Protein AF-A0A380FLK1-F1 (afdb_monomer_lite)

Sequence (172 aa):
MFIDIGVKSKKEAEQYGIDLGNMITPYSEFETLANNKYLTAKAFDNRYGCALAVDVLNNLKEDDININLVAGANVQEEVGLRGAKVAANKIKPDLAIAVDVAVAYDTPGMSGQVSDTAIGNGPVVIIMDATNIGHVGFTKHIKEVAKKHNISIQLDTTAGGGTDAGSIHVAK

Structure (mmCIF, N/CA/C/O backbone):
data_AF-A0A380FLK1-F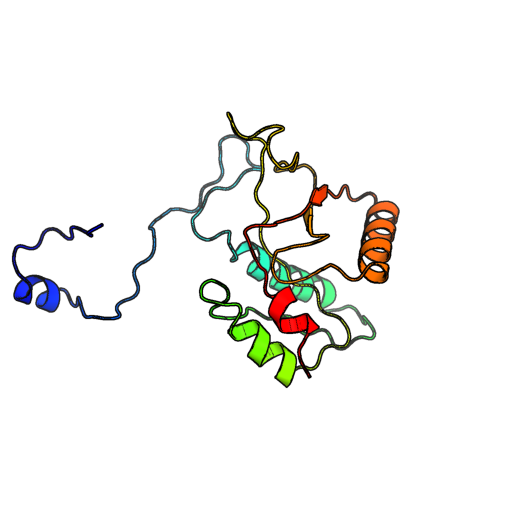1
#
_entry.id   AF-A0A380FLK1-F1
#
loop_
_atom_site.group_PDB
_atom_site.id
_atom_site.type_symbol
_atom_site.label_atom_id
_atom_site.label_alt_id
_atom_site.label_comp_id
_atom_site.label_asym_id
_atom_site.label_entity_id
_atom_site.label_seq_id
_atom_site.pdbx_PDB_ins_code
_atom_site.Cartn_x
_atom_site.Cartn_y
_atom_site.Cartn_z
_atom_site.occupancy
_atom_site.B_iso_or_equiv
_atom_site.auth_seq_id
_atom_site.auth_comp_id
_atom_site.auth_asym_id
_atom_site.auth_atom_id
_atom_site.pdbx_PDB_model_num
ATOM 1 N N . MET A 1 1 ? -9.271 9.450 23.185 1.00 91.00 1 MET A N 1
ATOM 2 C CA . MET A 1 1 ? -10.279 9.506 22.104 1.00 91.00 1 MET A CA 1
ATOM 3 C C . MET A 1 1 ? -11.467 8.649 22.516 1.00 91.00 1 MET A C 1
ATOM 5 O O . MET A 1 1 ? -11.252 7.672 23.222 1.00 91.00 1 MET A O 1
ATOM 9 N N . PHE A 1 2 ? -12.682 9.025 22.129 1.00 94.44 2 PHE A N 1
ATOM 10 C CA . PHE A 1 2 ? -13.902 8.230 22.300 1.00 94.44 2 PHE A CA 1
ATOM 11 C C . PHE A 1 2 ? -14.747 8.350 21.023 1.00 94.44 2 PHE A C 1
ATOM 13 O O . PHE A 1 2 ? -14.541 9.289 20.254 1.00 94.44 2 PHE A O 1
ATOM 20 N N . ILE A 1 3 ? -15.661 7.405 20.796 1.00 96.62 3 ILE A N 1
ATOM 21 C CA . ILE A 1 3 ? -16.655 7.456 19.715 1.00 96.62 3 ILE A CA 1
ATOM 22 C C . ILE A 1 3 ? -18.020 7.566 20.377 1.00 96.62 3 ILE A C 1
ATOM 24 O O . ILE A 1 3 ? -18.374 6.729 21.206 1.00 96.62 3 ILE A O 1
ATOM 28 N N . ASP A 1 4 ? -18.751 8.617 20.030 1.00 96.75 4 ASP A N 1
ATOM 29 C CA . ASP A 1 4 ? -20.118 8.815 20.488 1.00 96.75 4 ASP A CA 1
ATOM 30 C C . ASP A 1 4 ? -21.082 8.203 19.468 1.00 96.75 4 ASP A C 1
ATOM 32 O O . ASP A 1 4 ? -21.060 8.553 18.289 1.00 96.75 4 ASP A O 1
ATOM 36 N N . ILE A 1 5 ? -21.903 7.267 19.933 1.00 96.56 5 ILE A N 1
ATOM 37 C CA . ILE A 1 5 ? -22.958 6.616 19.146 1.00 96.56 5 ILE A CA 1
ATOM 38 C C . ILE A 1 5 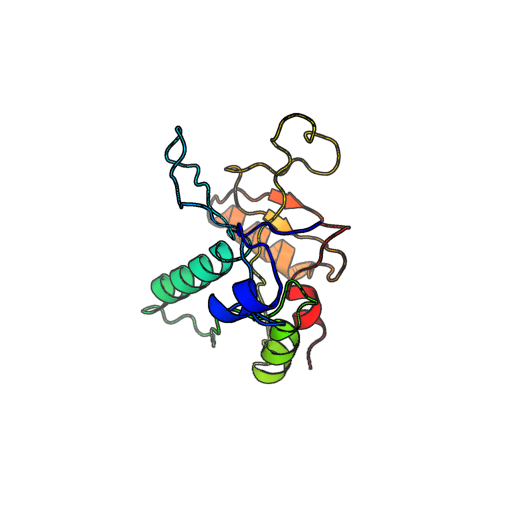? -24.361 7.019 19.628 1.00 96.56 5 ILE A C 1
ATOM 40 O O . ILE A 1 5 ? -25.347 6.397 19.246 1.00 96.56 5 ILE A O 1
ATOM 44 N N . GLY A 1 6 ? -24.463 8.037 20.491 1.00 97.75 6 GLY A N 1
ATOM 45 C CA . GLY A 1 6 ? -25.730 8.591 20.966 1.00 97.75 6 GLY A CA 1
ATOM 46 C C . GLY A 1 6 ? -26.441 7.771 22.047 1.00 97.75 6 GLY A C 1
ATOM 47 O O . GLY A 1 6 ? -27.650 7.915 22.206 1.00 97.75 6 GLY A O 1
ATOM 48 N N . VAL A 1 7 ? -25.724 6.926 22.797 1.00 97.75 7 VAL A N 1
ATOM 49 C CA . VAL A 1 7 ? -26.294 6.055 23.847 1.00 97.75 7 VAL A CA 1
ATOM 50 C C . VAL A 1 7 ? -25.862 6.483 25.249 1.00 97.75 7 VAL A C 1
ATOM 52 O O . VAL A 1 7 ? -24.781 7.035 25.447 1.00 97.75 7 VAL A O 1
ATOM 55 N N . LYS A 1 8 ? -26.696 6.208 26.256 1.00 96.94 8 LYS A N 1
ATOM 56 C CA . LYS A 1 8 ? -26.490 6.657 27.647 1.00 96.94 8 LYS A CA 1
ATOM 57 C C . LYS A 1 8 ? -25.946 5.579 28.578 1.00 96.94 8 LYS A C 1
ATOM 59 O O . LYS A 1 8 ? -25.652 5.867 29.738 1.00 96.94 8 LYS A O 1
ATOM 64 N N . SER A 1 9 ? -25.844 4.331 28.121 1.00 97.88 9 SER A N 1
ATOM 65 C CA . SER A 1 9 ? -25.346 3.233 28.951 1.00 97.88 9 SER A CA 1
ATOM 66 C C . SER A 1 9 ? -24.689 2.120 28.143 1.00 97.88 9 SER A C 1
ATOM 68 O O . SER A 1 9 ? -25.007 1.905 26.976 1.00 97.88 9 SER A O 1
ATOM 70 N N . LYS A 1 10 ? -23.825 1.349 28.813 1.00 97.12 10 LYS A N 1
ATOM 71 C CA . LYS A 1 10 ? -23.235 0.120 28.266 1.00 97.12 10 LYS A CA 1
ATOM 72 C C . LYS A 1 10 ? -24.306 -0.852 27.753 1.00 97.12 10 LYS A C 1
ATOM 74 O O . LYS A 1 10 ? -24.185 -1.349 26.644 1.00 97.12 10 LYS A O 1
ATOM 79 N N . LYS A 1 11 ? -25.375 -1.064 28.531 1.00 98.06 11 LYS A N 1
ATOM 80 C CA . LYS A 1 11 ? -26.469 -1.978 28.169 1.00 98.06 11 LYS A CA 1
ATOM 81 C C . LYS A 1 11 ? -27.177 -1.550 26.882 1.00 98.06 11 LYS A C 1
ATOM 83 O O . LYS A 1 11 ? -27.555 -2.398 26.088 1.00 98.06 11 LYS A O 1
ATOM 88 N N . GLU A 1 12 ? -27.361 -0.247 26.683 1.00 98.00 12 GLU A N 1
ATOM 89 C CA . GLU A 1 12 ? -27.955 0.291 25.456 1.00 98.00 12 GLU A CA 1
ATOM 90 C C . GLU A 1 12 ? -27.020 0.091 24.254 1.00 98.00 12 GLU A C 1
ATOM 92 O O . GLU A 1 12 ? -27.469 -0.374 23.214 1.00 98.00 12 GLU A O 1
ATOM 97 N N . ALA A 1 13 ? -25.712 0.333 24.408 1.00 97.62 13 ALA A N 1
ATOM 98 C CA . ALA A 1 13 ? -24.731 0.035 23.360 1.00 97.62 13 ALA A CA 1
ATOM 99 C C . ALA A 1 13 ? -24.758 -1.452 22.950 1.00 97.62 13 ALA A C 1
ATOM 101 O O . ALA A 1 13 ? -24.829 -1.769 21.763 1.00 97.62 13 ALA A O 1
ATOM 102 N N . GLU A 1 14 ? -24.774 -2.360 23.931 1.00 97.88 14 GLU A N 1
ATOM 103 C CA . GLU A 1 14 ? -24.866 -3.811 23.707 1.00 97.88 14 GLU A CA 1
ATOM 104 C C . GLU A 1 14 ? -26.174 -4.201 22.991 1.00 97.88 14 GLU A C 1
ATOM 106 O O . GLU A 1 14 ? -26.171 -5.087 22.139 1.00 97.88 14 GLU A O 1
ATOM 111 N N . GLN A 1 15 ? -27.291 -3.512 23.269 1.00 97.88 15 GLN A N 1
ATOM 112 C CA . GLN A 1 15 ? -28.564 -3.714 22.559 1.00 97.88 15 GLN A CA 1
ATOM 113 C C . GLN A 1 15 ? -28.501 -3.316 21.077 1.00 97.88 15 GLN A C 1
ATOM 115 O O . GLN A 1 15 ? -29.198 -3.922 20.266 1.00 97.88 15 GLN A O 1
ATOM 120 N N . TYR A 1 16 ? -27.655 -2.346 20.716 1.00 97.06 16 TYR A N 1
ATOM 121 C CA . TYR A 1 16 ? -27.365 -1.986 19.322 1.00 97.06 16 TYR A CA 1
ATOM 122 C C . TYR A 1 16 ? -26.295 -2.882 18.672 1.00 97.06 16 TYR A C 1
ATOM 124 O O . TYR A 1 16 ? -25.861 -2.610 17.554 1.00 97.06 16 TYR A O 1
ATOM 132 N N . GLY A 1 17 ? -25.887 -3.965 19.341 1.00 96.94 17 GLY A N 1
ATOM 133 C CA . GLY A 1 17 ? -24.938 -4.943 18.812 1.00 96.94 17 GLY A CA 1
ATOM 134 C C . GLY A 1 17 ? -23.471 -4.550 18.969 1.00 96.94 17 GLY A C 1
ATOM 135 O O . GLY A 1 17 ? -22.620 -5.179 18.347 1.00 96.94 17 GLY A O 1
ATOM 136 N N . ILE A 1 18 ? -23.168 -3.533 19.784 1.00 97.69 18 ILE A N 1
ATOM 137 C CA . ILE A 1 18 ? -21.789 -3.135 20.067 1.00 97.69 18 ILE A CA 1
ATOM 138 C C . ILE A 1 18 ? -21.152 -4.121 21.043 1.00 97.69 18 ILE A C 1
ATOM 140 O O . ILE A 1 18 ? -21.651 -4.317 22.151 1.00 97.69 18 ILE A O 1
ATOM 144 N N . ASP A 1 19 ? -20.009 -4.674 20.645 1.00 96.88 19 ASP A N 1
ATOM 145 C CA . ASP A 1 19 ? -19.200 -5.577 21.461 1.00 96.88 19 ASP A CA 1
ATOM 146 C C . ASP A 1 19 ? -17.693 -5.278 21.342 1.00 96.88 19 ASP A C 1
ATOM 148 O O . ASP A 1 19 ? -17.211 -4.665 20.380 1.00 96.88 19 ASP A O 1
ATOM 152 N N . LEU A 1 20 ? -16.923 -5.717 22.338 1.00 96.19 20 LEU A N 1
ATOM 153 C CA . LEU A 1 20 ? -15.469 -5.611 22.334 1.00 96.19 20 LEU A CA 1
ATOM 154 C C . LEU A 1 20 ? -14.885 -6.402 21.158 1.00 96.19 20 LEU A C 1
ATOM 156 O O . LEU A 1 20 ? -15.149 -7.586 20.980 1.00 96.19 20 LEU A O 1
ATOM 160 N N . GLY A 1 21 ? -14.047 -5.736 20.363 1.00 96.56 21 GLY A N 1
ATOM 161 C CA . GLY A 1 21 ? -13.447 -6.317 19.161 1.00 96.56 21 GLY A CA 1
ATOM 162 C C . GLY A 1 21 ? -14.231 -6.064 17.872 1.00 96.56 21 GLY A C 1
ATOM 163 O O . GLY A 1 21 ? -13.759 -6.459 16.808 1.00 96.56 21 GLY A O 1
ATOM 164 N N . ASN A 1 22 ? -15.382 -5.379 17.920 1.00 97.56 22 ASN A N 1
ATOM 165 C CA . ASN A 1 22 ? -16.027 -4.882 16.704 1.00 97.56 22 ASN A CA 1
ATOM 166 C C . ASN A 1 22 ? -15.071 -3.990 15.896 1.00 97.56 22 ASN A C 1
ATOM 168 O O . ASN A 1 22 ? -14.384 -3.123 16.440 1.00 97.56 22 ASN A O 1
ATOM 172 N N . MET A 1 23 ? -15.044 -4.204 14.579 1.00 97.56 23 MET A N 1
ATOM 173 C CA . MET A 1 23 ? -14.264 -3.380 13.664 1.00 97.56 23 MET A CA 1
ATOM 174 C C . MET A 1 23 ? -14.895 -1.994 13.551 1.00 97.56 23 MET A C 1
ATOM 176 O O . MET A 1 23 ? -16.095 -1.862 13.326 1.00 97.56 23 MET A O 1
ATOM 180 N N . ILE A 1 24 ? -14.058 -0.967 13.641 1.00 97.12 24 ILE A N 1
ATOM 181 C CA . ILE A 1 24 ? -14.443 0.420 13.409 1.00 97.12 24 ILE A CA 1
ATOM 182 C C . ILE A 1 24 ? -13.569 0.946 12.281 1.00 97.12 24 ILE A C 1
ATOM 184 O O . ILE A 1 24 ? -12.347 0.815 12.321 1.00 97.12 24 ILE A O 1
ATOM 188 N N . THR A 1 25 ? -14.194 1.547 11.276 1.00 97.50 25 THR A N 1
ATOM 189 C CA . THR A 1 25 ? -13.493 2.163 10.149 1.00 97.50 25 THR A CA 1
ATOM 190 C C . THR A 1 25 ? -13.975 3.591 9.957 1.00 97.50 25 THR A C 1
ATOM 192 O O . THR A 1 25 ? -15.156 3.855 10.194 1.00 97.50 25 THR A O 1
ATOM 195 N N . PRO A 1 26 ? -13.128 4.496 9.443 1.00 97.62 26 PRO A N 1
ATOM 196 C CA . PRO A 1 26 ? -13.610 5.761 8.909 1.00 97.62 26 PRO A CA 1
ATOM 197 C C . PRO A 1 26 ? -14.731 5.529 7.887 1.00 97.62 26 PRO A C 1
ATOM 199 O O . PRO A 1 26 ? -14.694 4.554 7.130 1.00 97.62 26 PRO A O 1
ATOM 202 N N . TYR A 1 27 ? -15.711 6.427 7.854 1.00 97.12 27 TYR A N 1
ATOM 203 C CA . TYR A 1 27 ? -16.671 6.523 6.758 1.00 97.12 27 TYR A CA 1
ATOM 204 C C . TYR A 1 27 ? -16.206 7.615 5.794 1.00 97.12 27 TYR A C 1
ATOM 206 O O . TYR A 1 27 ? -15.830 8.703 6.221 1.00 97.12 27 TYR A O 1
ATOM 214 N N . SER A 1 28 ? -16.201 7.305 4.502 1.00 96.81 28 SER A N 1
ATOM 215 C CA . SER A 1 28 ? -15.893 8.238 3.417 1.00 96.81 28 SER A CA 1
ATOM 216 C C . SER A 1 28 ? -16.483 7.670 2.140 1.00 96.81 28 SER A C 1
ATOM 218 O O . SER A 1 28 ? -16.363 6.467 1.883 1.00 96.81 28 SER A O 1
ATOM 220 N N . GLU A 1 29 ? -17.098 8.543 1.354 1.00 97.25 29 GLU A N 1
ATOM 221 C CA . GLU A 1 29 ? -17.535 8.229 -0.001 1.00 97.25 29 GLU A CA 1
ATOM 222 C C . GLU A 1 29 ? -16.335 8.267 -0.950 1.00 97.25 29 GLU A C 1
ATOM 224 O O . GLU A 1 29 ? -15.320 8.908 -0.660 1.00 97.25 29 GLU A O 1
ATOM 229 N N . PHE A 1 30 ? -16.426 7.508 -2.042 1.00 97.94 30 PHE A N 1
ATOM 230 C CA . PHE A 1 30 ? -15.474 7.613 -3.139 1.00 97.94 30 PHE A CA 1
ATOM 231 C C . PHE A 1 30 ? -15.950 8.722 -4.065 1.00 97.94 30 PHE A C 1
ATOM 233 O O . PHE A 1 30 ? -17.047 8.642 -4.618 1.00 97.94 30 PHE A O 1
ATOM 240 N N . GLU A 1 31 ? -15.109 9.726 -4.262 1.00 97.88 31 GLU A N 1
ATOM 241 C CA . GLU A 1 31 ? -15.445 10.889 -5.066 1.00 97.88 31 GLU A CA 1
ATOM 242 C C . GLU A 1 31 ? -14.328 11.211 -6.052 1.00 97.88 31 GLU A C 1
ATOM 244 O O . GLU A 1 31 ? -13.134 11.050 -5.786 1.00 97.88 31 GLU A O 1
ATOM 249 N N . THR A 1 32 ? -14.736 11.707 -7.214 1.00 98.00 32 THR A N 1
ATOM 250 C CA . THR A 1 32 ? -13.833 12.362 -8.158 1.00 98.00 32 THR A CA 1
ATOM 251 C C . THR A 1 32 ? -13.807 13.850 -7.831 1.00 98.00 32 THR A C 1
ATOM 253 O O . THR A 1 32 ? -14.859 14.477 -7.718 1.00 98.00 32 THR A O 1
ATOM 256 N N . LEU A 1 33 ? -12.614 14.420 -7.662 1.00 96.88 33 LEU A N 1
ATOM 257 C CA . LEU A 1 33 ? -12.452 15.837 -7.346 1.00 96.88 33 LEU A CA 1
ATOM 258 C C . LEU A 1 33 ? -12.668 16.718 -8.587 1.00 96.88 33 LEU A C 1
ATOM 260 O O . LEU A 1 33 ? -12.778 16.236 -9.711 1.00 96.88 33 LEU A O 1
ATOM 264 N N . ALA A 1 34 ? -12.674 18.041 -8.384 1.00 97.44 34 ALA A N 1
ATOM 265 C CA . ALA A 1 34 ? -12.942 19.032 -9.435 1.00 97.44 34 ALA A CA 1
ATOM 266 C C . ALA A 1 34 ? -12.082 18.854 -10.701 1.00 97.44 34 ALA A C 1
ATOM 268 O O . ALA A 1 34 ? -12.530 19.138 -11.811 1.00 97.44 34 ALA A O 1
ATOM 269 N N . ASN A 1 35 ? -10.846 18.375 -10.543 1.00 94.81 35 ASN A N 1
ATOM 270 C CA . ASN A 1 35 ? -10.068 17.839 -11.648 1.00 94.81 35 ASN A CA 1
ATOM 271 C C . ASN A 1 35 ? -10.252 16.319 -11.675 1.00 94.81 35 ASN A C 1
ATOM 273 O O . ASN A 1 35 ? -9.755 15.630 -10.787 1.00 94.81 35 ASN A O 1
ATOM 277 N N . ASN A 1 36 ? -10.897 15.818 -12.733 1.00 95.25 36 ASN A N 1
ATOM 278 C CA . ASN A 1 36 ? -11.305 14.417 -12.902 1.00 95.25 36 ASN A CA 1
ATOM 279 C C . ASN A 1 36 ? -10.171 13.372 -12.848 1.00 95.25 36 ASN A C 1
ATOM 281 O O . ASN A 1 36 ? -10.429 12.177 -12.952 1.00 95.25 36 ASN A O 1
ATOM 285 N N . LYS A 1 37 ? -8.913 13.805 -12.731 1.00 95.19 37 LYS A N 1
ATOM 286 C CA . LYS A 1 37 ? -7.749 12.938 -12.511 1.00 95.19 37 LYS A CA 1
ATOM 287 C C . LYS A 1 37 ? -7.498 12.614 -11.037 1.00 95.19 37 LYS A C 1
ATOM 289 O O . LYS A 1 37 ? -6.755 11.681 -10.755 1.00 95.19 37 LYS A O 1
ATOM 294 N N . TYR A 1 38 ? -8.061 13.394 -10.118 1.00 96.62 38 TYR A N 1
ATOM 295 C CA . TYR A 1 38 ? -7.851 13.231 -8.686 1.00 96.62 38 TYR A CA 1
ATOM 296 C C . TYR A 1 38 ? -9.072 12.588 -8.049 1.00 96.62 38 TYR A C 1
ATOM 298 O O . TYR A 1 38 ? -10.212 12.978 -8.299 1.00 96.62 38 TYR A O 1
ATOM 306 N N . LEU A 1 39 ? -8.801 11.605 -7.204 1.00 97.00 39 LEU A N 1
ATOM 307 C CA . LEU A 1 39 ? -9.800 10.815 -6.510 1.00 97.00 39 LEU A CA 1
ATOM 308 C C . LEU A 1 39 ? -9.608 11.019 -5.010 1.00 97.00 39 LEU A C 1
ATOM 310 O O . LEU A 1 39 ? -8.478 11.168 -4.545 1.00 97.00 39 LEU A O 1
ATOM 314 N N . THR A 1 40 ? -10.697 10.995 -4.254 1.00 97.00 40 THR 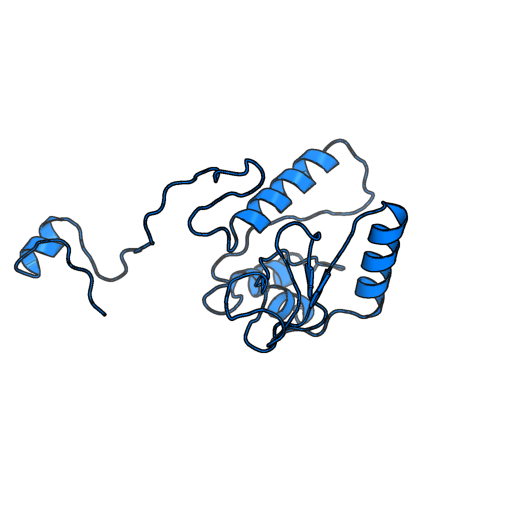A N 1
ATOM 315 C CA . THR A 1 40 ? -10.660 10.983 -2.792 1.00 97.00 40 THR A CA 1
ATOM 316 C C . THR A 1 40 ? -11.528 9.848 -2.272 1.00 97.00 40 THR A C 1
ATOM 318 O O . THR A 1 40 ? -12.625 9.609 -2.773 1.00 97.00 40 THR A O 1
ATOM 321 N N . ALA A 1 41 ? -10.997 9.105 -1.308 1.00 97.19 41 ALA A N 1
ATOM 322 C CA . ALA A 1 41 ? -11.678 8.023 -0.615 1.00 97.19 41 ALA A CA 1
ATOM 323 C C . ALA A 1 41 ? -10.854 7.614 0.611 1.00 97.19 41 ALA A C 1
ATOM 325 O O . ALA A 1 41 ? -9.643 7.843 0.676 1.00 97.19 41 ALA A O 1
ATOM 326 N N . LYS A 1 42 ? -11.481 6.914 1.558 1.00 97.94 42 LYS A N 1
ATOM 327 C CA . LYS A 1 42 ? -10.734 6.172 2.582 1.00 97.94 42 LYS A CA 1
ATOM 328 C C . LYS A 1 42 ? -9.962 4.997 1.975 1.00 97.94 42 LYS A C 1
ATOM 330 O O . LYS A 1 42 ? -10.427 4.348 1.039 1.00 97.94 42 LYS A O 1
ATOM 335 N N . ALA A 1 43 ? -8.869 4.632 2.641 1.00 97.69 43 ALA A N 1
ATOM 336 C CA . ALA A 1 43 ? -8.130 3.393 2.411 1.00 97.69 43 ALA A CA 1
ATOM 337 C C . ALA A 1 43 ? -7.541 3.237 0.996 1.00 97.69 43 ALA A C 1
ATOM 339 O O . ALA A 1 43 ? -7.448 2.117 0.498 1.00 97.69 43 ALA A O 1
ATOM 340 N N . PHE A 1 44 ? -7.119 4.327 0.340 1.00 97.69 44 PHE A N 1
ATOM 341 C CA . PHE A 1 44 ? -6.208 4.170 -0.802 1.00 97.69 44 PHE A CA 1
ATOM 342 C C . PHE A 1 44 ? -4.959 3.393 -0.405 1.00 97.69 44 PHE A C 1
ATOM 344 O O . PHE A 1 44 ? -4.549 2.521 -1.166 1.00 97.69 44 PHE A O 1
ATOM 351 N N . ASP A 1 45 ? -4.485 3.629 0.817 1.00 97.62 45 ASP A N 1
ATOM 352 C CA . ASP A 1 45 ? -3.652 2.714 1.582 1.00 97.62 45 ASP A CA 1
ATOM 353 C C . ASP A 1 45 ? -4.475 1.501 2.086 1.00 97.62 45 ASP A C 1
ATOM 355 O O . ASP A 1 45 ? -5.400 1.633 2.894 1.00 97.62 45 ASP A O 1
ATOM 359 N N . ASN A 1 46 ? -4.284 0.289 1.570 1.00 97.88 46 ASN A N 1
ATOM 360 C CA . ASN A 1 46 ? -3.604 -0.042 0.317 1.00 97.88 46 ASN A CA 1
ATOM 361 C C . ASN A 1 46 ? -4.576 -0.696 -0.686 1.00 97.88 46 ASN A C 1
ATOM 363 O O . ASN A 1 46 ? -4.276 -1.691 -1.356 1.00 97.88 46 ASN A O 1
ATOM 367 N N . ARG A 1 47 ? -5.819 -0.184 -0.778 1.00 97.88 47 ARG A N 1
ATOM 368 C CA . ARG A 1 47 ? -6.761 -0.641 -1.820 1.00 97.88 47 ARG A CA 1
ATOM 369 C C . ARG A 1 47 ? -6.254 -0.310 -3.220 1.00 97.88 47 ARG A C 1
ATOM 371 O O . ARG A 1 47 ? -6.585 -1.051 -4.142 1.00 97.88 47 ARG A O 1
ATOM 378 N N . TYR A 1 48 ? -5.461 0.751 -3.386 1.00 96.31 48 TYR A N 1
ATOM 379 C CA . TYR A 1 48 ? -4.885 1.082 -4.688 1.00 96.31 48 TYR A CA 1
ATOM 380 C C . TYR A 1 48 ? -3.879 0.016 -5.142 1.00 96.31 48 TYR A C 1
ATOM 382 O O . TYR A 1 48 ? -3.973 -0.451 -6.274 1.00 96.31 48 TYR A O 1
ATOM 390 N N . GLY A 1 49 ? -2.997 -0.467 -4.255 1.00 97.31 49 GLY A N 1
ATOM 391 C CA . GLY A 1 49 ? -2.105 -1.588 -4.564 1.00 97.31 49 GLY A CA 1
ATOM 392 C C . GLY A 1 49 ? -2.859 -2.885 -4.862 1.00 97.31 49 GLY A C 1
ATOM 393 O O . GLY A 1 49 ? -2.509 -3.602 -5.799 1.00 97.31 49 GLY A O 1
ATOM 394 N N . CYS A 1 50 ? -3.961 -3.149 -4.148 1.00 98.00 50 CYS A N 1
ATOM 395 C CA . CYS A 1 50 ? -4.841 -4.284 -4.451 1.00 98.00 50 CYS A CA 1
ATOM 396 C C . CYS A 1 50 ? -5.471 -4.175 -5.851 1.00 98.00 50 CYS A C 1
ATOM 398 O O . CYS A 1 50 ? -5.503 -5.159 -6.587 1.00 98.00 50 CYS A O 1
ATOM 400 N N . ALA A 1 51 ? -5.968 -2.992 -6.223 1.00 96.94 51 ALA A N 1
ATOM 401 C CA . ALA A 1 51 ? -6.534 -2.748 -7.548 1.00 96.94 51 ALA A CA 1
ATOM 402 C C . ALA A 1 51 ? -5.470 -2.909 -8.644 1.00 96.94 51 ALA A C 1
ATOM 404 O O . ALA A 1 51 ? -5.712 -3.602 -9.629 1.00 96.94 51 ALA A O 1
ATOM 405 N N . LEU A 1 52 ? -4.262 -2.373 -8.427 1.00 96.62 52 LEU A N 1
ATOM 406 C CA . LEU A 1 52 ? -3.150 -2.518 -9.366 1.00 96.62 52 LEU A CA 1
ATOM 407 C C . LEU A 1 52 ? -2.772 -3.989 -9.588 1.00 96.62 52 LEU A C 1
ATOM 409 O O . LEU A 1 52 ? -2.533 -4.395 -10.721 1.00 96.62 52 LEU A O 1
ATOM 413 N N . ALA A 1 53 ? -2.749 -4.803 -8.530 1.00 96.69 53 ALA A N 1
ATOM 414 C CA . ALA A 1 53 ? -2.481 -6.235 -8.644 1.00 96.69 53 ALA A CA 1
ATOM 415 C C . ALA A 1 53 ? -3.517 -6.950 -9.533 1.00 96.69 53 ALA A C 1
ATOM 417 O O . ALA A 1 53 ? -3.149 -7.785 -10.360 1.00 96.69 53 ALA A O 1
ATOM 418 N N . VAL A 1 54 ? -4.800 -6.596 -9.401 1.00 96.88 54 VAL A N 1
ATOM 419 C CA . VAL A 1 54 ? -5.878 -7.121 -10.255 1.00 96.88 54 VAL A CA 1
ATOM 420 C C . VAL A 1 54 ? -5.708 -6.663 -11.705 1.00 96.88 54 VAL A C 1
ATOM 422 O O . VAL A 1 54 ? -5.823 -7.484 -12.614 1.00 96.88 54 VAL A O 1
ATOM 425 N N . ASP A 1 55 ? -5.384 -5.391 -11.936 1.00 97.00 55 ASP A N 1
ATOM 426 C CA . ASP A 1 55 ? -5.168 -4.853 -13.283 1.00 97.00 55 ASP A CA 1
ATOM 427 C C . ASP A 1 55 ? -3.968 -5.505 -13.983 1.00 97.00 55 ASP A C 1
ATOM 429 O O . ASP A 1 55 ? -4.052 -5.845 -15.163 1.00 97.00 55 ASP A O 1
ATOM 433 N N . VAL A 1 56 ? -2.869 -5.754 -13.262 1.00 96.06 56 VAL A N 1
ATOM 434 C CA . VAL A 1 56 ? -1.704 -6.480 -13.795 1.00 96.06 56 VAL A CA 1
ATOM 435 C C . VAL A 1 56 ? -2.089 -7.900 -14.205 1.00 96.06 56 VAL A C 1
ATOM 437 O O . VAL A 1 56 ? -1.770 -8.313 -15.318 1.00 96.06 56 VAL A O 1
ATOM 440 N N . LEU A 1 57 ? -2.813 -8.634 -13.352 1.00 96.06 57 LEU A N 1
ATOM 441 C CA . LEU A 1 57 ? -3.293 -9.976 -13.697 1.00 96.06 57 LEU A CA 1
ATOM 442 C C . LEU A 1 57 ? -4.209 -9.953 -14.926 1.00 96.06 57 LEU A C 1
ATOM 444 O O . LEU A 1 57 ? -4.058 -10.786 -15.814 1.00 96.06 57 LEU A O 1
ATOM 448 N N . ASN A 1 58 ? -5.132 -8.992 -15.003 1.00 96.94 58 ASN A N 1
ATOM 449 C CA . ASN A 1 58 ? -6.045 -8.856 -16.136 1.00 96.94 58 ASN A CA 1
ATOM 450 C C . ASN A 1 58 ? -5.315 -8.550 -17.447 1.00 96.94 58 ASN A C 1
ATOM 452 O O . ASN A 1 58 ? -5.702 -9.079 -18.488 1.00 96.94 58 ASN A O 1
ATOM 456 N N . ASN A 1 59 ? -4.276 -7.714 -17.397 1.00 96.75 59 ASN A N 1
ATOM 457 C CA . ASN A 1 59 ? -3.493 -7.343 -18.572 1.00 96.75 59 ASN A CA 1
ATOM 458 C C . ASN A 1 59 ? -2.611 -8.490 -19.073 1.00 96.75 59 ASN A C 1
ATOM 460 O O . ASN A 1 59 ? -2.419 -8.607 -20.275 1.00 96.75 59 ASN A O 1
ATOM 464 N N . LEU A 1 60 ? -2.109 -9.339 -18.173 1.00 96.25 60 LEU A N 1
ATOM 465 C CA . LEU A 1 60 ? -1.194 -10.436 -18.509 1.00 96.25 60 LEU A CA 1
ATOM 466 C C . LEU A 1 60 ? -1.896 -11.781 -18.732 1.00 96.25 60 LEU A C 1
ATOM 468 O O . LEU A 1 60 ? -1.234 -12.775 -19.011 1.00 96.25 60 LEU A O 1
ATOM 472 N N . LYS A 1 61 ? -3.223 -11.852 -18.587 1.00 94.56 61 LYS A N 1
ATOM 473 C CA . LYS A 1 61 ? -3.959 -13.128 -18.554 1.00 94.56 61 LYS A CA 1
ATOM 474 C C . LYS A 1 61 ? -3.830 -13.975 -19.831 1.00 94.56 61 LYS A C 1
ATOM 476 O O . LYS A 1 61 ? -3.942 -15.192 -19.745 1.00 94.56 61 LYS A O 1
ATOM 481 N N . GLU A 1 62 ? -3.639 -13.338 -20.988 1.00 95.88 62 GLU A N 1
ATOM 482 C CA . GLU A 1 62 ? -3.478 -14.011 -22.289 1.00 95.88 62 GLU A CA 1
ATOM 483 C C . GLU A 1 62 ? -2.004 -14.088 -22.727 1.00 95.88 62 GLU A C 1
ATOM 485 O O . GLU A 1 62 ? -1.697 -14.674 -23.765 1.00 95.88 62 GLU A O 1
ATOM 490 N N . ASP A 1 63 ? -1.094 -13.489 -21.955 1.00 95.81 63 ASP A N 1
ATOM 491 C CA . ASP A 1 63 ? 0.319 -13.394 -22.298 1.00 95.81 63 ASP A CA 1
ATOM 492 C C . ASP A 1 63 ? 1.092 -14.593 -21.736 1.00 95.81 63 ASP A C 1
ATOM 494 O O . ASP A 1 63 ? 1.002 -14.927 -20.552 1.00 95.81 63 ASP A O 1
ATOM 498 N N . ASP A 1 64 ? 1.941 -15.205 -22.565 1.00 94.75 64 ASP A N 1
ATOM 499 C CA . ASP A 1 64 ? 2.948 -16.149 -22.080 1.00 94.75 64 ASP A CA 1
ATOM 500 C C . ASP A 1 64 ? 4.167 -15.385 -21.544 1.00 94.75 64 ASP A C 1
ATOM 502 O O . ASP A 1 64 ? 5.101 -15.022 -22.267 1.00 94.75 64 ASP A O 1
ATOM 506 N N . ILE A 1 65 ? 4.131 -15.112 -20.242 1.00 94.94 65 ILE A N 1
ATOM 507 C CA . ILE A 1 65 ? 5.146 -14.320 -19.541 1.00 94.94 65 ILE A CA 1
ATOM 508 C C . ILE A 1 65 ? 6.360 -15.134 -19.073 1.00 94.94 65 ILE A C 1
ATOM 510 O O . ILE A 1 65 ? 7.270 -14.557 -18.480 1.00 94.94 65 ILE A O 1
ATOM 514 N N . ASN A 1 66 ? 6.406 -16.448 -19.334 1.00 95.06 66 ASN A N 1
ATOM 515 C CA . ASN A 1 66 ? 7.521 -17.336 -18.964 1.00 95.06 66 ASN A CA 1
ATOM 516 C C . ASN A 1 66 ? 7.962 -17.257 -17.481 1.00 95.06 66 ASN A C 1
ATOM 518 O O . ASN A 1 66 ? 9.105 -17.570 -17.145 1.00 95.06 66 ASN A O 1
ATOM 522 N N . ILE A 1 67 ? 7.063 -16.846 -16.581 1.00 95.56 67 ILE A N 1
ATOM 523 C CA . ILE A 1 67 ? 7.281 -16.793 -15.131 1.00 95.56 67 ILE A CA 1
ATOM 524 C C . ILE A 1 67 ? 6.044 -17.303 -14.393 1.00 95.56 67 ILE A C 1
ATOM 526 O O . ILE A 1 67 ? 4.921 -17.188 -14.881 1.00 95.56 67 ILE A O 1
ATOM 530 N N . ASN A 1 68 ? 6.242 -17.818 -13.180 1.00 95.12 68 ASN A N 1
ATOM 531 C CA . ASN A 1 68 ? 5.139 -18.106 -12.271 1.00 95.12 68 ASN A CA 1
ATOM 532 C C . ASN A 1 68 ? 4.745 -16.827 -11.518 1.00 95.12 68 ASN A C 1
ATOM 534 O O . ASN A 1 68 ? 5.318 -16.511 -10.474 1.00 95.12 68 ASN A O 1
ATOM 538 N N . LEU A 1 69 ? 3.795 -16.072 -12.068 1.00 96.25 69 LEU A N 1
ATOM 539 C CA . LEU A 1 69 ? 3.306 -14.848 -11.442 1.00 96.25 69 LEU A CA 1
ATOM 540 C C . LEU A 1 69 ? 2.317 -15.167 -10.316 1.00 96.25 69 LEU A C 1
ATOM 542 O O . LEU A 1 69 ? 1.265 -15.761 -10.539 1.00 96.25 69 LEU A O 1
ATOM 546 N N . VAL A 1 70 ? 2.629 -14.690 -9.111 1.00 95.81 70 VAL A N 1
ATOM 547 C CA . VAL A 1 70 ? 1.708 -14.693 -7.972 1.00 95.81 70 VAL A CA 1
ATOM 548 C C . VAL A 1 70 ? 1.425 -13.252 -7.575 1.00 95.81 70 VAL A C 1
ATOM 550 O O . VAL A 1 70 ? 2.343 -12.507 -7.244 1.00 95.81 70 VAL A O 1
ATOM 553 N N . ALA A 1 71 ? 0.151 -12.872 -7.575 1.00 95.56 71 ALA A N 1
ATOM 554 C CA . ALA A 1 71 ? -0.313 -11.597 -7.045 1.00 95.56 71 ALA A CA 1
ATOM 555 C C . ALA A 1 71 ? -1.299 -11.857 -5.901 1.00 95.56 71 ALA A C 1
ATOM 557 O O . ALA A 1 71 ? -2.115 -12.778 -5.965 1.00 95.56 71 ALA A O 1
ATOM 558 N N . GLY A 1 72 ? -1.208 -11.069 -4.832 1.00 88.19 72 GLY A N 1
ATOM 559 C CA . GLY A 1 72 ? -2.014 -11.273 -3.635 1.00 88.19 72 GLY A CA 1
ATOM 560 C C . GLY A 1 72 ? -2.210 -9.990 -2.842 1.00 88.19 72 GLY A C 1
ATOM 561 O O . GLY A 1 72 ? -1.471 -9.025 -3.008 1.00 88.19 72 GLY A O 1
ATOM 562 N N . ALA A 1 73 ? -3.215 -10.007 -1.970 1.00 95.50 73 ALA A N 1
ATOM 563 C CA . ALA A 1 73 ? -3.492 -8.947 -1.013 1.00 95.50 73 ALA A CA 1
ATOM 564 C C . ALA A 1 73 ? -3.166 -9.465 0.392 1.00 95.50 73 ALA A C 1
ATOM 566 O O . ALA A 1 73 ? -3.893 -10.298 0.942 1.00 95.50 73 ALA A O 1
ATOM 567 N N . ASN A 1 74 ? -2.043 -9.015 0.952 1.00 97.56 74 ASN A N 1
ATOM 568 C CA . ASN A 1 74 ? -1.639 -9.411 2.294 1.00 97.56 74 ASN A CA 1
ATOM 569 C C . ASN A 1 74 ? -2.561 -8.782 3.343 1.00 97.56 74 ASN A C 1
ATOM 571 O O . ASN A 1 74 ? -3.083 -7.680 3.183 1.00 97.56 74 ASN A O 1
ATOM 575 N N . VAL A 1 75 ? -2.756 -9.499 4.446 1.00 98.12 75 VAL A N 1
ATOM 576 C CA . VAL A 1 75 ? -3.510 -9.004 5.600 1.00 98.12 75 VAL A CA 1
ATOM 577 C C . VAL A 1 75 ? -2.562 -8.436 6.650 1.00 98.12 75 VAL A C 1
ATOM 579 O O . VAL A 1 75 ? -1.436 -8.909 6.799 1.00 98.12 75 VAL A O 1
ATOM 582 N N . GLN A 1 76 ? -3.056 -7.497 7.459 1.00 98.19 76 GLN A N 1
ATOM 583 C CA . GLN A 1 76 ? -2.365 -7.038 8.668 1.00 98.19 76 GLN A CA 1
ATOM 584 C C . GLN A 1 76 ? -0.965 -6.433 8.421 1.00 98.19 76 GLN A C 1
ATOM 586 O O . GLN A 1 76 ? -0.068 -6.617 9.251 1.00 98.19 76 GLN A O 1
ATOM 591 N N . GLU A 1 77 ? -0.789 -5.725 7.304 1.00 98.25 77 GLU A N 1
ATOM 592 C CA . GLU A 1 77 ? 0.395 -4.893 7.036 1.00 98.25 77 GLU A CA 1
ATOM 593 C C . GLU A 1 77 ? 0.513 -3.805 8.122 1.00 98.25 77 GLU A C 1
ATOM 595 O O . GLU A 1 77 ? 1.461 -3.825 8.906 1.00 98.25 77 GLU A O 1
ATOM 600 N N . GLU A 1 78 ? -0.567 -3.045 8.313 1.00 97.56 78 GLU A N 1
ATOM 601 C CA . GLU A 1 78 ? -0.710 -1.902 9.235 1.00 97.56 78 GLU A CA 1
ATOM 602 C C . GLU A 1 78 ? -0.423 -2.205 10.720 1.00 97.56 78 GLU A C 1
ATOM 604 O O . GLU A 1 78 ? -0.312 -1.319 11.565 1.00 97.56 78 GLU A O 1
ATOM 609 N N . VAL A 1 79 ? -0.339 -3.489 11.086 1.00 97.25 79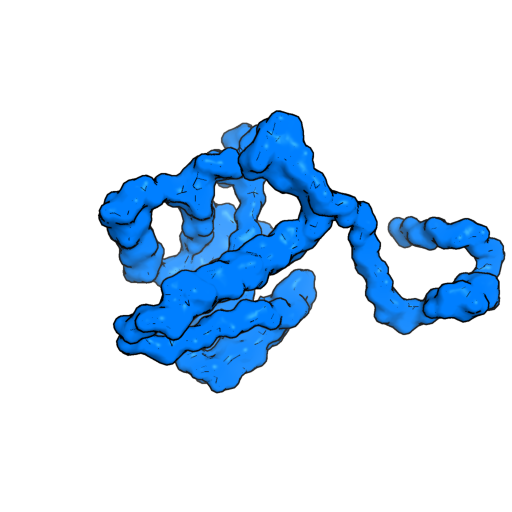 VAL A N 1
ATOM 610 C CA . VAL A 1 79 ? -0.022 -3.950 12.452 1.00 97.25 79 VAL A CA 1
ATOM 611 C C . VAL A 1 79 ? 1.249 -4.805 12.507 1.00 97.25 79 VAL A C 1
ATOM 613 O O . VAL A 1 79 ? 1.447 -5.586 13.452 1.00 97.25 79 VAL A O 1
ATOM 616 N N . GLY A 1 80 ? 2.108 -4.670 11.494 1.00 96.44 80 GLY A N 1
ATOM 617 C CA . GLY A 1 80 ? 3.462 -5.213 11.446 1.00 96.44 80 GLY A CA 1
ATOM 618 C C . GLY A 1 80 ? 3.708 -6.241 10.342 1.00 96.44 80 GLY A C 1
ATOM 619 O O . GLY A 1 80 ? 4.253 -7.304 10.645 1.00 96.44 80 GLY A O 1
ATOM 620 N N . LEU A 1 81 ? 3.314 -5.952 9.096 1.00 97.38 81 LEU A N 1
ATOM 621 C CA . LEU A 1 81 ? 3.715 -6.696 7.885 1.00 97.38 81 LEU A CA 1
ATOM 622 C C . LEU A 1 81 ? 3.384 -8.203 7.931 1.00 97.38 81 LEU A C 1
ATOM 624 O O . LEU A 1 81 ? 4.079 -9.054 7.363 1.00 97.38 81 LEU A O 1
ATOM 628 N N . ARG A 1 82 ? 2.358 -8.581 8.706 1.00 98.06 82 ARG A N 1
ATOM 629 C CA . ARG A 1 82 ? 2.218 -9.964 9.199 1.00 98.06 82 ARG A CA 1
ATOM 630 C C . ARG A 1 82 ? 1.839 -10.934 8.089 1.00 98.06 82 ARG A C 1
ATOM 632 O O . ARG A 1 82 ? 2.377 -12.041 8.030 1.00 98.06 82 ARG A O 1
ATOM 639 N N . GLY A 1 83 ? 0.917 -10.521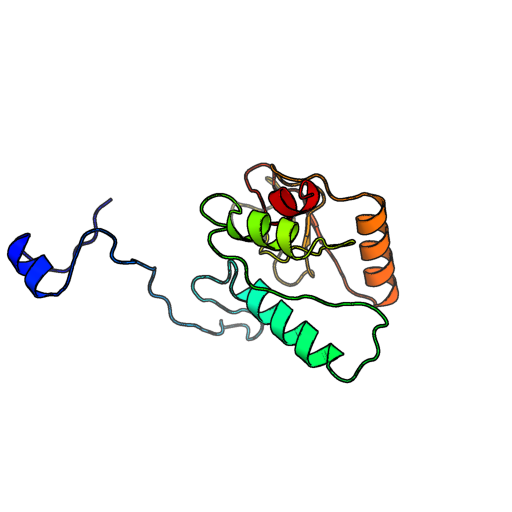 7.222 1.00 98.06 83 GLY A N 1
ATOM 640 C CA . GLY A 1 83 ? 0.472 -11.311 6.080 1.00 98.06 83 GLY A CA 1
ATOM 641 C C . GLY A 1 83 ? 1.606 -11.567 5.097 1.00 98.06 83 GLY A C 1
ATOM 642 O O . GLY A 1 83 ? 1.801 -12.716 4.705 1.00 98.06 83 GLY A O 1
ATOM 643 N N . ALA A 1 84 ? 2.412 -10.545 4.790 1.00 97.81 84 ALA A N 1
ATOM 644 C CA . ALA A 1 84 ? 3.565 -10.680 3.905 1.00 97.81 84 ALA A CA 1
ATOM 645 C C . ALA A 1 84 ? 4.569 -11.718 4.396 1.00 97.81 84 ALA A C 1
ATOM 647 O O . ALA A 1 84 ? 5.032 -12.542 3.609 1.00 97.81 84 ALA A O 1
ATOM 648 N N . LYS A 1 85 ? 4.854 -11.751 5.704 1.00 97.56 85 LYS A N 1
ATOM 649 C CA . LYS A 1 85 ? 5.731 -12.777 6.282 1.00 97.56 85 LYS A CA 1
ATOM 650 C C . LYS A 1 85 ? 5.221 -14.190 5.988 1.00 97.56 85 LYS A C 1
ATOM 652 O O . LYS A 1 85 ? 5.999 -15.055 5.587 1.00 97.56 85 LYS A O 1
ATOM 657 N N . VAL A 1 86 ? 3.928 -14.443 6.184 1.00 97.56 86 VAL A N 1
ATOM 658 C CA . VAL A 1 86 ? 3.330 -15.766 5.934 1.00 97.56 86 VAL A CA 1
ATOM 659 C C . VAL A 1 86 ? 3.316 -16.084 4.439 1.00 97.56 86 VAL A C 1
ATOM 661 O O . VAL A 1 86 ? 3.716 -17.180 4.044 1.00 97.56 86 VAL A O 1
ATOM 664 N N . ALA A 1 87 ? 2.890 -15.128 3.612 1.00 97.50 87 ALA A N 1
ATOM 665 C CA . ALA A 1 87 ? 2.807 -15.288 2.167 1.00 97.50 87 ALA A CA 1
ATOM 666 C C . ALA A 1 87 ? 4.180 -15.603 1.559 1.00 97.50 87 ALA A C 1
ATOM 668 O O . ALA A 1 87 ? 4.309 -16.585 0.830 1.00 97.50 87 ALA A O 1
ATOM 669 N N . ALA A 1 88 ? 5.220 -14.851 1.925 1.00 97.44 88 ALA A N 1
ATOM 670 C CA . ALA A 1 88 ? 6.565 -15.027 1.390 1.00 97.44 88 ALA A CA 1
ATOM 671 C C . ALA A 1 88 ? 7.179 -16.389 1.749 1.00 97.44 88 ALA A C 1
ATOM 673 O O . ALA A 1 88 ? 7.712 -17.055 0.870 1.00 97.44 88 ALA A O 1
ATOM 674 N N . ASN A 1 89 ? 7.032 -16.867 2.993 1.00 97.31 89 ASN A N 1
ATOM 675 C CA . ASN A 1 89 ? 7.545 -18.191 3.394 1.00 97.31 89 ASN A CA 1
ATOM 676 C C . ASN A 1 89 ? 6.774 -19.357 2.740 1.00 97.31 89 ASN A C 1
ATOM 678 O O . ASN A 1 89 ? 7.282 -20.476 2.654 1.00 97.31 89 ASN A O 1
ATOM 682 N N . LYS A 1 90 ? 5.532 -19.116 2.298 1.00 96.94 90 LYS A N 1
ATOM 683 C CA . LYS A 1 90 ? 4.722 -20.109 1.583 1.00 96.94 90 LYS A CA 1
ATOM 684 C C . LYS A 1 90 ? 5.021 -20.125 0.084 1.00 96.94 90 LYS A C 1
ATOM 686 O O . LYS A 1 90 ? 5.160 -21.202 -0.484 1.00 96.94 90 LYS A O 1
ATOM 691 N N . ILE A 1 91 ? 5.061 -18.950 -0.542 1.00 96.69 91 ILE A N 1
ATOM 692 C CA . ILE A 1 91 ? 5.232 -18.782 -1.992 1.00 96.69 91 ILE A CA 1
ATOM 693 C C . ILE A 1 91 ? 6.697 -18.967 -2.392 1.00 96.69 91 ILE A C 1
ATOM 695 O O . ILE A 1 91 ? 6.956 -19.537 -3.444 1.00 96.69 91 ILE A O 1
ATOM 699 N N . LYS A 1 92 ? 7.633 -18.516 -1.544 1.00 96.75 92 LYS A N 1
ATOM 700 C CA . LYS A 1 92 ? 9.083 -18.498 -1.790 1.00 96.75 92 LYS A CA 1
ATOM 701 C C . LYS A 1 92 ? 9.443 -17.815 -3.118 1.00 96.75 92 LYS A C 1
ATOM 703 O O . LYS A 1 92 ? 9.991 -18.466 -4.003 1.00 96.75 92 LYS A O 1
ATOM 708 N N . PRO A 1 93 ? 9.084 -16.528 -3.286 1.00 96.44 93 PRO A N 1
ATOM 709 C CA . PRO A 1 93 ? 9.311 -15.826 -4.542 1.00 96.44 93 PRO A CA 1
ATOM 710 C C . PRO A 1 93 ? 10.807 -15.579 -4.786 1.00 96.44 93 PRO A C 1
ATOM 712 O O . PRO A 1 93 ? 11.512 -15.130 -3.885 1.00 96.44 93 PRO A O 1
ATOM 715 N N . ASP A 1 94 ? 11.266 -15.779 -6.024 1.00 96.12 94 ASP A N 1
ATOM 716 C CA . ASP A 1 94 ? 12.619 -15.388 -6.455 1.00 96.12 94 ASP A CA 1
ATOM 717 C C . ASP A 1 94 ? 12.769 -13.860 -6.588 1.00 96.12 94 ASP A C 1
ATOM 719 O O . ASP A 1 94 ? 13.858 -13.303 -6.447 1.00 96.12 94 ASP A O 1
ATOM 723 N N . LEU A 1 95 ? 11.657 -13.172 -6.866 1.00 95.81 95 LEU A N 1
ATOM 724 C CA . LEU A 1 95 ? 11.551 -11.721 -6.972 1.00 95.81 95 LEU A CA 1
ATOM 725 C C . LEU A 1 95 ? 10.162 -11.282 -6.505 1.00 95.81 95 LEU A C 1
ATOM 727 O O . LEU A 1 95 ? 9.162 -11.920 -6.830 1.00 95.81 95 LEU A O 1
ATOM 731 N N . ALA A 1 96 ? 10.093 -10.175 -5.769 1.00 96.44 96 ALA A N 1
ATOM 732 C CA . ALA A 1 96 ? 8.837 -9.605 -5.302 1.00 96.44 96 ALA A CA 1
ATOM 733 C C . ALA A 1 96 ? 8.793 -8.092 -5.529 1.00 96.44 96 ALA A C 1
ATOM 735 O O . ALA A 1 96 ? 9.788 -7.392 -5.343 1.00 96.44 96 ALA A O 1
ATOM 736 N N . ILE A 1 97 ? 7.611 -7.600 -5.895 1.00 96.88 97 ILE A N 1
ATOM 737 C CA . ILE A 1 97 ? 7.285 -6.175 -5.956 1.00 96.88 97 ILE A CA 1
ATOM 738 C C . ILE A 1 97 ? 6.207 -5.938 -4.903 1.00 96.88 97 ILE A C 1
ATOM 740 O O . ILE A 1 97 ? 5.071 -6.377 -5.074 1.00 96.88 97 ILE A O 1
ATOM 744 N N . ALA A 1 98 ? 6.569 -5.276 -3.804 1.00 96.69 98 ALA A N 1
ATOM 745 C CA . ALA A 1 98 ? 5.583 -4.750 -2.869 1.00 96.69 98 ALA A CA 1
ATOM 746 C C . ALA A 1 98 ? 5.037 -3.444 -3.451 1.00 96.69 98 ALA A C 1
ATOM 748 O O . ALA A 1 98 ? 5.806 -2.537 -3.771 1.00 96.69 98 ALA A O 1
ATOM 749 N N . VAL A 1 99 ? 3.722 -3.379 -3.634 1.00 96.81 99 VAL A N 1
ATOM 750 C CA . VAL A 1 99 ? 3.035 -2.175 -4.102 1.00 96.81 99 VAL A CA 1
ATOM 751 C C . VAL A 1 99 ? 2.365 -1.553 -2.900 1.00 96.81 99 VAL A C 1
ATOM 753 O O . VAL A 1 99 ? 1.582 -2.232 -2.245 1.00 96.81 99 VAL A O 1
ATOM 756 N N . ASP A 1 100 ? 2.653 -0.285 -2.647 1.00 97.19 100 ASP A N 1
ATOM 757 C CA . ASP A 1 100 ? 2.065 0.487 -1.562 1.00 97.19 100 ASP A CA 1
ATOM 758 C C . ASP A 1 100 ? 1.886 1.952 -1.964 1.00 97.19 100 ASP A C 1
ATOM 760 O O . ASP A 1 100 ? 2.300 2.362 -3.057 1.00 97.19 100 ASP A O 1
ATOM 764 N N . VAL A 1 101 ? 1.262 2.741 -1.097 1.00 96.19 101 VAL A N 1
ATOM 765 C CA . VAL A 1 101 ? 1.195 4.192 -1.264 1.00 96.19 101 VAL A CA 1
ATOM 766 C C . VAL A 1 101 ? 2.473 4.861 -0.753 1.00 96.19 101 VAL A C 1
ATOM 768 O O . VAL A 1 101 ? 3.151 4.380 0.149 1.00 96.19 101 VAL A O 1
ATOM 771 N N . ALA A 1 102 ? 2.799 6.013 -1.334 1.00 93.62 102 ALA A N 1
ATOM 772 C CA . ALA A 1 102 ? 3.839 6.903 -0.835 1.00 93.62 102 ALA A CA 1
ATOM 773 C C . ALA A 1 102 ? 3.205 8.224 -0.390 1.00 93.62 102 ALA A C 1
ATOM 775 O O . ALA A 1 102 ? 2.154 8.625 -0.898 1.00 93.62 102 ALA A O 1
ATOM 776 N N . VAL A 1 103 ? 3.861 8.918 0.538 1.00 92.44 103 VAL A N 1
ATOM 777 C CA . VAL A 1 103 ? 3.442 10.260 0.951 1.00 92.44 103 VAL A CA 1
ATOM 778 C C . VAL A 1 103 ? 3.761 11.238 -0.176 1.00 92.44 103 VAL A C 1
ATOM 780 O O . VAL A 1 103 ? 4.879 11.250 -0.686 1.00 92.44 103 VAL A O 1
ATOM 783 N N . ALA A 1 104 ? 2.783 12.056 -0.558 1.00 92.94 104 ALA A N 1
ATOM 784 C CA . ALA A 1 104 ? 3.000 13.201 -1.431 1.00 92.94 104 ALA A CA 1
ATOM 785 C C . ALA A 1 104 ? 3.272 14.455 -0.584 1.00 92.94 104 ALA A C 1
ATOM 787 O O . ALA A 1 104 ? 2.599 14.689 0.421 1.00 92.94 104 ALA A O 1
ATOM 788 N N . TYR A 1 105 ? 4.257 15.254 -0.986 1.00 92.38 105 TYR A N 1
ATOM 789 C CA . TYR A 1 105 ? 4.712 16.464 -0.288 1.00 92.38 105 TYR A CA 1
ATOM 790 C C . TYR A 1 105 ? 4.323 17.758 -1.023 1.00 92.38 105 TYR A C 1
ATOM 792 O O . TYR A 1 105 ? 4.790 18.845 -0.683 1.00 92.38 105 TYR A O 1
ATOM 800 N N . ASP A 1 106 ? 3.425 17.664 -2.003 1.00 93.12 106 ASP A N 1
ATOM 801 C CA . ASP A 1 106 ? 2.896 18.774 -2.802 1.00 93.12 106 ASP A CA 1
ATOM 802 C C . ASP A 1 106 ? 1.724 19.525 -2.139 1.00 93.12 106 ASP A C 1
ATOM 804 O O . ASP A 1 106 ? 1.088 20.380 -2.758 1.00 93.12 106 ASP A O 1
ATOM 808 N N . THR A 1 107 ? 1.455 19.267 -0.856 1.00 92.06 107 THR A N 1
ATOM 809 C CA . THR A 1 107 ? 0.448 19.994 -0.071 1.00 92.06 107 THR A CA 1
ATOM 810 C C . THR A 1 107 ? 1.033 21.221 0.646 1.00 92.06 107 THR A C 1
ATOM 812 O O . THR A 1 107 ? 2.210 21.215 1.029 1.00 92.06 107 THR A O 1
ATOM 815 N N . PRO A 1 108 ? 0.226 22.272 0.913 1.00 92.75 108 PRO A N 1
ATOM 816 C CA . PRO A 1 108 ? 0.683 23.459 1.635 1.00 92.75 108 PRO A CA 1
ATOM 817 C C . PRO A 1 108 ? 1.378 23.121 2.962 1.00 92.75 108 PRO A C 1
ATOM 819 O O . PRO A 1 108 ? 0.811 22.445 3.815 1.00 92.75 108 PRO A O 1
ATOM 822 N N . GLY A 1 109 ? 2.603 23.619 3.141 1.00 88.94 109 GLY A N 1
ATOM 823 C CA . GLY A 1 109 ? 3.387 23.430 4.365 1.00 88.94 109 GLY A CA 1
ATOM 824 C C . GLY A 1 109 ? 4.282 22.186 4.396 1.00 88.94 109 GLY A C 1
ATOM 825 O O . GLY A 1 109 ? 5.034 22.049 5.356 1.00 88.94 109 GLY A O 1
ATOM 826 N N . MET A 1 110 ? 4.251 21.325 3.371 1.00 87.25 110 MET A N 1
ATOM 827 C CA . MET A 1 110 ? 5.083 20.109 3.301 1.00 87.25 110 MET A CA 1
ATOM 828 C C . MET A 1 110 ? 6.218 20.177 2.265 1.00 87.25 110 MET A C 1
ATOM 830 O O . MET A 1 110 ? 7.219 19.475 2.417 1.00 87.25 110 MET A O 1
ATOM 834 N N . SER A 1 111 ? 6.106 21.048 1.257 1.00 76.19 111 SER A N 1
ATOM 835 C CA . SER A 1 111 ? 7.073 21.151 0.156 1.00 76.19 111 SER A CA 1
ATOM 836 C C . SER A 1 111 ? 8.499 21.448 0.640 1.00 76.19 111 SER A C 1
ATOM 838 O O . SER A 1 111 ? 8.704 22.418 1.379 1.00 76.19 111 SER A O 1
ATOM 840 N N . GLY A 1 112 ? 9.482 20.663 0.187 1.00 67.44 112 GLY A N 1
ATOM 841 C CA . GLY A 1 112 ? 10.907 20.884 0.454 1.00 67.44 112 GLY A CA 1
ATOM 842 C C . GLY A 1 112 ? 11.381 20.533 1.871 1.00 67.44 112 GLY A C 1
ATOM 843 O O . GLY A 1 112 ? 12.500 20.893 2.233 1.00 67.44 112 GLY A O 1
ATOM 844 N N . GLN A 1 113 ? 10.558 19.867 2.693 1.00 70.81 113 GLN A N 1
ATOM 845 C CA . GLN A 1 113 ? 10.962 19.464 4.049 1.00 70.81 113 GLN A CA 1
ATOM 846 C C . GLN A 1 113 ? 11.638 18.091 4.103 1.00 70.81 113 GLN A C 1
ATOM 848 O O . GLN A 1 113 ? 12.633 17.930 4.808 1.00 70.81 113 GLN A O 1
ATOM 853 N N . VAL A 1 114 ? 11.086 17.098 3.400 1.00 78.50 114 VAL A N 1
ATOM 854 C CA . VAL A 1 114 ? 11.517 15.689 3.507 1.00 78.50 114 VAL A CA 1
ATOM 855 C C . VAL A 1 114 ? 11.678 15.042 2.133 1.00 78.50 114 VAL A C 1
ATOM 857 O O . VAL A 1 114 ? 12.672 14.361 1.903 1.00 78.50 114 VAL A O 1
ATOM 860 N N . SER A 1 115 ? 10.736 15.283 1.221 1.00 85.69 115 SER A N 1
ATOM 861 C CA . SER A 1 115 ? 10.774 14.811 -0.163 1.00 85.69 115 SER A CA 1
ATOM 862 C C . SER A 1 115 ? 10.033 15.789 -1.080 1.00 85.69 115 SER A C 1
ATOM 864 O O . SER A 1 115 ? 9.311 16.665 -0.600 1.00 85.69 115 SER A O 1
ATOM 866 N N . ASP A 1 116 ? 10.212 15.620 -2.390 1.00 87.94 116 ASP A N 1
ATOM 867 C CA . ASP A 1 116 ? 9.553 16.397 -3.452 1.00 87.94 116 ASP A CA 1
ATOM 868 C C . ASP A 1 116 ? 8.559 15.538 -4.259 1.00 87.94 116 ASP A C 1
ATOM 870 O O . ASP A 1 116 ? 8.156 15.904 -5.367 1.00 87.94 116 ASP A O 1
ATOM 874 N N . THR A 1 117 ? 8.177 14.367 -3.738 1.00 93.75 117 THR A N 1
ATOM 875 C CA . THR A 1 117 ? 7.169 13.518 -4.378 1.00 93.75 117 THR A CA 1
ATOM 876 C C . THR A 1 117 ? 5.835 14.249 -4.481 1.00 93.75 117 THR A C 1
ATOM 878 O O . THR A 1 117 ? 5.361 14.877 -3.535 1.00 93.75 117 THR A O 1
ATOM 881 N N . ALA A 1 118 ? 5.201 14.152 -5.644 1.00 95.00 118 ALA A N 1
ATOM 882 C CA . ALA A 1 118 ? 3.947 14.835 -5.935 1.00 95.00 118 ALA A CA 1
ATOM 883 C C . ALA A 1 118 ? 2.978 13.919 -6.683 1.00 95.00 118 ALA A C 1
ATOM 885 O O . ALA A 1 118 ? 3.386 13.061 -7.481 1.00 95.00 118 ALA A O 1
ATOM 886 N N . ILE A 1 119 ? 1.679 14.113 -6.455 1.00 95.38 119 ILE A N 1
ATOM 887 C CA . ILE A 1 119 ? 0.644 13.337 -7.140 1.00 95.38 119 ILE A CA 1
ATOM 888 C C . ILE A 1 119 ? 0.597 13.766 -8.610 1.00 95.38 119 ILE A C 1
ATOM 890 O O . ILE A 1 119 ? 0.483 14.943 -8.942 1.00 95.38 119 ILE A O 1
ATOM 894 N N . GLY A 1 120 ? 0.649 12.785 -9.514 1.00 95.19 120 GLY A N 1
ATOM 895 C CA . GLY A 1 120 ? 0.617 13.010 -10.963 1.00 95.19 120 GLY A CA 1
ATOM 896 C C . GLY A 1 120 ? 1.991 13.055 -11.639 1.00 95.19 120 GLY A C 1
ATOM 897 O O . GLY A 1 120 ? 2.047 13.006 -12.866 1.00 95.19 120 GLY A O 1
ATOM 898 N N . ASN A 1 121 ? 3.090 13.042 -10.875 1.00 96.00 121 ASN A N 1
ATOM 899 C CA . ASN A 1 121 ? 4.461 13.020 -11.409 1.00 96.00 121 ASN A CA 1
ATOM 900 C C . ASN A 1 121 ? 5.017 11.598 -11.655 1.00 96.00 121 ASN A C 1
ATOM 902 O O . ASN A 1 121 ? 6.210 11.427 -11.909 1.00 96.00 121 ASN A O 1
ATOM 906 N N . GLY A 1 122 ? 4.150 10.581 -11.626 1.00 96.69 122 GLY A N 1
ATOM 907 C CA . GLY A 1 122 ? 4.490 9.174 -11.866 1.00 96.69 122 GLY A CA 1
ATOM 908 C C . GLY A 1 122 ? 4.635 8.344 -10.584 1.00 96.69 122 GLY A C 1
ATOM 909 O O . GLY A 1 122 ? 4.585 8.900 -9.484 1.00 96.69 122 GLY A O 1
ATOM 910 N N . PRO A 1 123 ? 4.782 7.010 -10.696 1.00 97.19 123 PRO A N 1
ATOM 911 C CA . PRO A 1 123 ? 4.921 6.135 -9.538 1.00 97.19 123 PRO A CA 1
ATOM 912 C C . PRO A 1 123 ? 6.220 6.407 -8.774 1.00 97.19 123 PRO A C 1
ATOM 914 O O . PRO A 1 123 ? 7.241 6.792 -9.353 1.00 97.19 123 PRO A O 1
ATOM 917 N N . VAL A 1 124 ? 6.171 6.175 -7.464 1.00 97.19 124 VAL A N 1
ATOM 918 C CA . VAL A 1 124 ? 7.313 6.347 -6.566 1.00 97.19 124 VAL A CA 1
ATOM 919 C C . VAL A 1 124 ? 8.038 5.014 -6.409 1.00 97.19 124 VAL A C 1
ATOM 921 O O . VAL A 1 124 ? 7.437 4.000 -6.068 1.00 97.19 124 VAL A O 1
ATOM 924 N N . VAL A 1 125 ? 9.346 5.017 -6.650 1.00 97.25 125 VAL A N 1
ATOM 925 C CA . VAL A 1 125 ? 10.236 3.894 -6.357 1.00 97.25 125 VAL A CA 1
ATOM 926 C C . VAL A 1 125 ? 10.927 4.180 -5.031 1.00 97.25 125 VAL A C 1
ATOM 928 O O . VAL A 1 125 ? 11.829 5.021 -4.955 1.00 97.25 125 VAL A O 1
ATOM 931 N N . ILE A 1 126 ? 10.508 3.461 -3.992 1.00 95.50 126 ILE A N 1
ATOM 932 C CA . ILE A 1 126 ? 11.115 3.543 -2.665 1.00 95.50 126 ILE A CA 1
ATOM 933 C C . ILE A 1 126 ? 12.498 2.891 -2.709 1.00 95.50 126 ILE A C 1
ATOM 935 O O . ILE A 1 126 ? 12.642 1.693 -2.952 1.00 95.50 126 ILE A O 1
ATOM 939 N N . ILE A 1 127 ? 13.539 3.698 -2.498 1.00 95.81 127 ILE A N 1
ATOM 940 C CA . ILE A 1 127 ? 14.927 3.217 -2.444 1.00 95.81 127 ILE A CA 1
ATOM 941 C C . ILE A 1 127 ? 15.243 2.629 -1.068 1.00 95.81 127 ILE A C 1
ATOM 943 O O . ILE A 1 127 ? 16.056 1.711 -0.957 1.00 95.81 127 ILE A O 1
ATOM 947 N N . MET A 1 128 ? 14.608 3.160 -0.027 1.00 95.56 128 MET A N 1
ATOM 948 C CA . MET A 1 128 ? 14.782 2.735 1.354 1.00 95.56 128 MET A CA 1
ATOM 949 C C . MET A 1 128 ? 13.545 3.107 2.170 1.00 95.56 128 MET A C 1
ATOM 951 O O . MET A 1 128 ? 13.074 4.239 2.090 1.00 95.56 128 MET A O 1
ATOM 955 N N . ASP A 1 129 ? 13.085 2.187 3.004 1.00 95.69 129 ASP A N 1
ATOM 956 C CA . ASP A 1 129 ? 12.176 2.461 4.115 1.00 95.69 129 ASP A CA 1
ATOM 957 C C . ASP A 1 129 ? 12.805 1.960 5.434 1.00 95.69 129 ASP A C 1
ATOM 959 O O . ASP A 1 129 ? 13.947 1.489 5.443 1.00 95.69 129 ASP A O 1
ATOM 963 N N . ALA A 1 130 ? 12.112 2.082 6.568 1.00 96.19 130 ALA A N 1
ATOM 964 C CA . ALA A 1 130 ? 12.643 1.660 7.870 1.00 96.19 130 ALA A CA 1
ATOM 965 C C . ALA A 1 130 ? 12.872 0.139 7.989 1.00 96.19 130 ALA A C 1
ATOM 967 O O . ALA A 1 130 ? 13.510 -0.328 8.934 1.00 96.19 130 ALA A O 1
ATOM 968 N N . THR A 1 131 ? 12.329 -0.642 7.058 1.00 96.81 131 THR A N 1
ATOM 969 C CA . THR A 1 131 ? 12.276 -2.105 7.090 1.00 96.81 131 THR A CA 1
ATOM 970 C C . THR A 1 131 ? 13.047 -2.770 5.954 1.00 96.81 131 THR A C 1
ATOM 972 O O . THR A 1 131 ? 13.348 -3.957 6.055 1.00 96.81 131 THR A O 1
ATOM 975 N N . ASN A 1 132 ? 13.387 -2.039 4.889 1.00 95.94 132 ASN A N 1
ATOM 976 C CA . ASN A 1 132 ? 14.041 -2.571 3.700 1.00 95.94 132 ASN A CA 1
ATOM 977 C C . ASN A 1 132 ? 14.9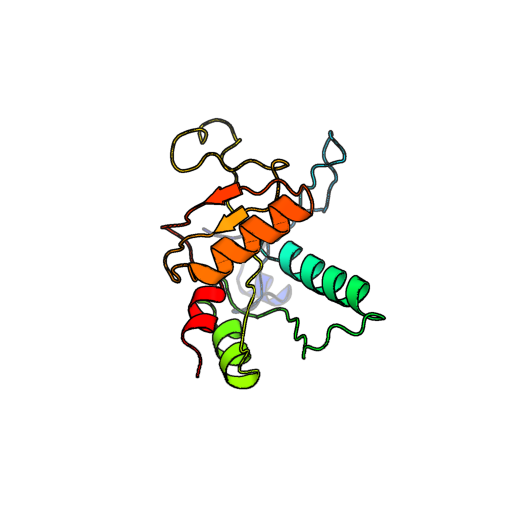16 -1.517 2.997 1.00 95.94 132 ASN A C 1
ATOM 979 O O . ASN A 1 132 ? 14.516 -0.369 2.805 1.00 95.94 132 ASN A O 1
ATOM 983 N N . ILE A 1 133 ? 16.088 -1.944 2.521 1.00 96.69 133 ILE A N 1
ATOM 984 C CA . ILE A 1 133 ? 16.897 -1.192 1.552 1.00 96.69 133 ILE A CA 1
ATOM 985 C C . ILE A 1 133 ? 16.709 -1.866 0.192 1.00 96.69 133 ILE A C 1
ATOM 987 O O . ILE A 1 133 ? 17.042 -3.039 0.024 1.00 96.69 133 ILE A O 1
ATOM 991 N N . GLY A 1 134 ? 16.194 -1.125 -0.788 1.00 95.00 134 GLY A N 1
ATOM 992 C CA . GLY A 1 134 ? 15.878 -1.650 -2.112 1.00 95.00 134 GLY A CA 1
ATOM 993 C C . GLY A 1 134 ? 17.091 -2.277 -2.804 1.00 95.00 134 GLY A C 1
ATOM 994 O O . GLY A 1 134 ? 18.191 -1.716 -2.820 1.00 95.00 134 GLY A O 1
ATOM 995 N N . HIS A 1 135 ? 16.892 -3.444 -3.421 1.00 97.06 135 HIS A N 1
ATOM 996 C CA . HIS A 1 135 ? 17.960 -4.149 -4.122 1.00 97.06 135 HIS A CA 1
ATOM 997 C C . HIS A 1 135 ? 18.495 -3.306 -5.291 1.00 97.06 135 HIS A C 1
ATOM 999 O O . HIS A 1 135 ? 17.802 -3.083 -6.285 1.00 97.06 135 HIS A O 1
ATOM 1005 N N . VAL A 1 136 ? 19.760 -2.879 -5.207 1.00 96.38 136 VAL A N 1
ATOM 1006 C CA . VAL A 1 136 ? 20.378 -1.921 -6.146 1.00 96.38 136 VAL A CA 1
ATOM 1007 C C . VAL A 1 136 ? 20.234 -2.350 -7.608 1.00 96.38 136 VAL A C 1
ATOM 1009 O O . VAL A 1 136 ? 19.944 -1.519 -8.470 1.00 96.38 136 VAL A O 1
ATOM 1012 N N . GLY A 1 137 ? 20.424 -3.641 -7.899 1.00 97.75 137 GLY A N 1
ATOM 1013 C CA . GLY A 1 137 ? 20.274 -4.171 -9.255 1.00 97.75 137 GLY A CA 1
ATOM 1014 C C . GLY A 1 137 ? 18.838 -4.071 -9.770 1.00 97.75 137 GLY A C 1
ATOM 1015 O O . GLY A 1 137 ? 18.624 -3.718 -10.927 1.00 97.75 137 GLY A O 1
ATOM 1016 N N . PHE A 1 138 ? 17.853 -4.292 -8.897 1.00 97.06 138 PHE A N 1
ATOM 1017 C CA . PHE A 1 138 ? 16.447 -4.244 -9.284 1.00 97.06 138 PHE A CA 1
ATOM 1018 C C . PHE A 1 138 ? 15.967 -2.800 -9.451 1.00 97.06 138 PHE A C 1
ATOM 1020 O O . PHE A 1 138 ? 15.319 -2.476 -10.439 1.00 97.06 138 PHE A O 1
ATOM 1027 N N . THR A 1 139 ? 16.407 -1.888 -8.584 1.00 97.06 139 THR A N 1
ATOM 1028 C CA . THR A 1 139 ? 16.173 -0.447 -8.752 1.00 97.06 139 THR A CA 1
ATOM 1029 C C . THR A 1 139 ? 16.729 0.078 -10.077 1.00 97.06 139 THR A C 1
ATOM 1031 O O . THR A 1 139 ? 16.074 0.873 -10.752 1.00 97.06 139 THR A O 1
ATOM 1034 N N . LYS A 1 140 ? 17.939 -0.343 -10.477 1.00 98.00 140 LYS A N 1
ATOM 1035 C CA . LYS A 1 140 ? 18.505 0.018 -11.789 1.00 98.00 140 LYS A CA 1
ATOM 1036 C C . LYS A 1 140 ? 17.639 -0.517 -12.927 1.00 98.00 140 LYS A C 1
ATOM 1038 O O . LYS A 1 140 ? 17.304 0.247 -13.825 1.00 98.00 140 LYS A O 1
ATOM 1043 N N . HIS A 1 141 ? 17.215 -1.776 -12.832 1.00 98.25 141 HIS A N 1
ATOM 1044 C CA . HIS A 1 141 ? 16.327 -2.385 -13.815 1.00 98.25 141 HIS A CA 1
ATOM 1045 C C . HIS A 1 141 ? 14.995 -1.627 -13.950 1.00 98.25 141 HIS A C 1
ATOM 1047 O O . HIS A 1 141 ? 14.588 -1.302 -15.062 1.00 98.25 141 HIS A O 1
ATOM 1053 N N . ILE A 1 142 ? 14.357 -1.242 -12.838 1.00 98.12 142 ILE A N 1
ATOM 1054 C CA . ILE A 1 142 ? 13.129 -0.427 -12.850 1.00 98.12 142 ILE A CA 1
ATOM 1055 C C . ILE A 1 142 ? 13.361 0.902 -13.582 1.00 98.12 142 ILE A C 1
ATOM 1057 O O . ILE A 1 142 ? 12.562 1.279 -14.438 1.00 98.12 142 ILE A O 1
ATOM 1061 N N . LYS A 1 143 ? 14.472 1.599 -13.301 1.00 98.25 143 LYS A N 1
ATOM 1062 C CA . LYS A 1 143 ? 14.829 2.856 -13.988 1.00 98.25 143 LYS A CA 1
ATOM 1063 C C . LYS A 1 143 ? 15.019 2.657 -15.494 1.00 98.25 143 LYS A C 1
ATOM 1065 O O . LYS A 1 143 ? 14.609 3.507 -16.282 1.00 98.25 143 LYS A O 1
ATOM 1070 N N . GLU A 1 144 ? 15.637 1.552 -15.901 1.00 98.62 144 GLU A N 1
ATOM 1071 C CA . GLU A 1 144 ? 15.841 1.207 -17.312 1.00 98.62 144 GLU A CA 1
ATOM 1072 C C . GLU A 1 144 ? 14.518 0.910 -18.025 1.00 98.62 144 GLU A C 1
ATOM 1074 O O . GLU A 1 144 ? 14.285 1.439 -19.113 1.00 98.62 144 GLU A O 1
ATOM 1079 N N . VAL A 1 145 ? 13.631 0.128 -17.402 1.00 98.44 145 VAL A N 1
ATOM 1080 C CA . VAL A 1 145 ? 12.285 -0.160 -17.922 1.00 98.44 145 VAL A CA 1
ATOM 1081 C C . VAL A 1 145 ? 11.472 1.128 -18.038 1.00 98.44 145 VAL A C 1
ATOM 1083 O O . VAL A 1 145 ? 10.928 1.413 -19.104 1.00 98.44 145 VAL A O 1
ATOM 1086 N N . ALA A 1 146 ? 11.457 1.959 -16.995 1.00 98.44 146 ALA A N 1
ATOM 1087 C CA . ALA A 1 146 ? 10.769 3.247 -17.010 1.00 98.44 146 ALA A CA 1
ATOM 1088 C C . ALA A 1 146 ? 11.258 4.139 -18.163 1.00 98.44 146 ALA A C 1
ATOM 1090 O O . ALA A 1 146 ? 10.454 4.632 -18.954 1.00 98.44 146 ALA A O 1
ATOM 1091 N N . LYS A 1 147 ? 12.583 4.258 -18.336 1.00 98.38 147 LYS A N 1
ATOM 1092 C CA . LYS A 1 147 ? 13.186 5.003 -19.449 1.00 98.38 147 LYS A CA 1
ATOM 1093 C C . LYS A 1 147 ? 12.795 4.426 -20.810 1.00 98.38 147 LYS A C 1
ATOM 1095 O O . LYS A 1 147 ? 12.431 5.185 -21.702 1.00 98.38 147 LYS A O 1
ATOM 1100 N N . LYS A 1 148 ? 12.859 3.101 -20.981 1.00 98.69 148 LYS A N 1
ATOM 1101 C CA . LYS A 1 148 ? 12.500 2.415 -22.235 1.00 98.69 148 LYS A CA 1
ATOM 1102 C C . LYS A 1 148 ? 11.050 2.691 -22.642 1.00 98.69 148 LYS A C 1
ATOM 1104 O O . LYS A 1 148 ? 10.769 2.819 -23.829 1.00 98.69 148 LYS A O 1
ATOM 1109 N N . HIS A 1 149 ? 10.150 2.783 -21.667 1.00 98.19 149 HIS A N 1
ATOM 1110 C CA . HIS A 1 149 ? 8.719 2.975 -21.891 1.00 98.19 149 HIS A CA 1
ATOM 1111 C C . HIS A 1 149 ? 8.256 4.436 -21.750 1.00 98.19 149 HIS A C 1
ATOM 1113 O O . HIS A 1 149 ? 7.059 4.693 -21.820 1.00 98.19 149 HIS A O 1
ATOM 1119 N N . ASN A 1 150 ? 9.180 5.396 -21.602 1.00 98.00 150 ASN A N 1
ATOM 1120 C CA . ASN A 1 150 ? 8.879 6.817 -21.379 1.00 98.00 150 ASN A CA 1
ATOM 1121 C C . ASN A 1 150 ? 7.935 7.063 -20.185 1.00 98.00 150 ASN A C 1
ATOM 1123 O O . ASN A 1 150 ? 7.071 7.938 -20.228 1.00 98.00 150 ASN A O 1
ATOM 1127 N N . ILE A 1 151 ? 8.099 6.281 -19.118 1.00 98.31 151 ILE A N 1
ATOM 1128 C CA . ILE A 1 151 ? 7.353 6.427 -17.869 1.00 98.31 151 ILE A CA 1
ATOM 1129 C C . ILE A 1 151 ? 8.189 7.296 -16.927 1.00 98.31 151 ILE A C 1
ATOM 1131 O O . ILE A 1 151 ? 9.290 6.907 -16.536 1.00 98.31 151 ILE A O 1
ATOM 1135 N N . SER A 1 152 ? 7.673 8.467 -16.553 1.00 97.94 152 SER A N 1
ATOM 1136 C CA . SER A 1 152 ? 8.265 9.260 -15.471 1.00 97.94 152 SER A CA 1
ATOM 1137 C C . SER A 1 152 ? 8.101 8.522 -14.149 1.00 97.94 152 SER A C 1
ATOM 1139 O O . SER A 1 152 ? 7.021 8.017 -13.857 1.00 97.94 152 SER A O 1
ATOM 1141 N N . ILE A 1 153 ? 9.164 8.472 -13.352 1.00 98.19 153 ILE A N 1
ATOM 1142 C CA . ILE A 1 153 ? 9.156 7.885 -12.010 1.00 98.19 153 ILE A CA 1
ATOM 1143 C C . ILE A 1 153 ? 9.763 8.868 -11.019 1.00 98.19 153 ILE A C 1
ATOM 1145 O O . ILE A 1 153 ? 10.611 9.686 -11.380 1.00 98.19 153 ILE A O 1
ATOM 1149 N N . GLN A 1 154 ? 9.363 8.738 -9.764 1.00 97.56 154 GLN A N 1
ATOM 1150 C CA . GLN A 1 154 ? 9.897 9.503 -8.643 1.00 97.56 154 GLN A CA 1
ATOM 1151 C C . GLN A 1 154 ? 10.718 8.560 -7.761 1.00 97.56 154 GLN A C 1
ATOM 1153 O O . GLN A 1 154 ? 10.419 7.369 -7.690 1.00 97.56 154 GLN A O 1
ATOM 1158 N N . LEU A 1 155 ? 11.774 9.055 -7.121 1.00 95.50 155 LEU A N 1
ATOM 1159 C CA . LEU A 1 155 ? 12.571 8.269 -6.175 1.00 95.50 155 LEU A CA 1
ATOM 1160 C C . LEU A 1 155 ? 12.390 8.864 -4.793 1.00 95.50 155 LEU A C 1
ATOM 1162 O O . LEU A 1 155 ? 12.465 10.082 -4.661 1.00 95.50 155 LEU A O 1
ATOM 1166 N N . ASP A 1 156 ? 12.200 8.014 -3.790 1.00 94.31 156 ASP A N 1
ATOM 1167 C CA . ASP A 1 156 ? 11.982 8.492 -2.429 1.00 94.31 156 ASP A CA 1
ATOM 1168 C C . ASP A 1 156 ? 12.547 7.542 -1.367 1.00 94.31 156 ASP A C 1
ATOM 1170 O O . ASP A 1 156 ? 12.928 6.398 -1.655 1.00 94.31 156 ASP A O 1
ATOM 1174 N N . THR A 1 157 ? 12.601 8.034 -0.132 1.00 93.38 157 THR A N 1
ATOM 1175 C CA . THR A 1 157 ? 12.903 7.249 1.064 1.00 93.38 157 THR A CA 1
ATOM 1176 C C . THR A 1 157 ? 11.875 7.508 2.156 1.00 93.38 157 THR A C 1
ATOM 1178 O O . THR A 1 157 ? 11.551 8.657 2.438 1.00 93.38 157 THR A O 1
ATOM 1181 N N . THR A 1 158 ? 11.432 6.461 2.847 1.00 89.06 158 THR A N 1
ATOM 1182 C CA . THR A 1 158 ? 10.407 6.558 3.896 1.00 89.06 158 THR A CA 1
ATOM 1183 C C . THR A 1 158 ? 10.987 6.128 5.240 1.00 89.06 158 THR A C 1
ATOM 1185 O O . THR A 1 158 ? 10.754 5.028 5.725 1.00 89.06 158 THR A O 1
ATOM 1188 N N . ALA A 1 159 ? 11.776 7.004 5.866 1.00 80.69 159 ALA A N 1
ATOM 1189 C CA . ALA A 1 159 ? 12.507 6.671 7.095 1.00 80.69 159 ALA A CA 1
ATOM 1190 C C . ALA A 1 159 ? 11.608 6.353 8.311 1.00 80.69 159 ALA A C 1
ATOM 1192 O O . ALA A 1 159 ? 12.059 5.693 9.243 1.00 80.69 159 ALA A O 1
ATOM 1193 N N . GLY A 1 160 ? 10.361 6.837 8.323 1.00 84.31 160 GLY A N 1
ATOM 1194 C CA . GLY A 1 160 ? 9.406 6.635 9.422 1.00 84.31 160 GLY A CA 1
ATOM 1195 C C . GLY A 1 160 ? 8.366 5.537 9.189 1.00 84.31 160 GLY A C 1
ATOM 1196 O O . GLY A 1 160 ? 7.528 5.324 10.060 1.00 84.31 160 GLY A O 1
ATOM 1197 N N . GLY A 1 161 ? 8.394 4.873 8.031 1.00 89.00 161 GLY A N 1
ATOM 1198 C CA . GLY A 1 161 ? 7.417 3.860 7.629 1.00 89.00 161 GLY A CA 1
ATOM 1199 C C . GLY A 1 161 ? 8.097 2.576 7.170 1.00 89.00 161 GLY A C 1
ATOM 1200 O O . GLY A 1 161 ? 9.302 2.552 6.928 1.00 89.00 161 GLY A O 1
ATOM 1201 N N . GLY A 1 162 ? 7.325 1.503 7.078 1.00 94.44 162 GLY A N 1
ATOM 1202 C CA . GLY A 1 162 ? 7.745 0.228 6.510 1.00 94.44 162 GLY A CA 1
ATOM 1203 C C . GLY A 1 162 ? 6.741 -0.212 5.460 1.00 94.44 162 GLY A C 1
ATOM 1204 O O . GLY A 1 162 ? 5.657 0.350 5.384 1.00 94.44 162 GLY A O 1
ATOM 1205 N N . THR A 1 163 ? 7.117 -1.202 4.663 1.00 97.19 163 THR A N 1
ATOM 1206 C CA . THR A 1 163 ? 6.222 -1.816 3.679 1.00 97.19 163 THR A CA 1
ATOM 1207 C C . THR A 1 163 ? 6.336 -3.328 3.767 1.00 97.19 163 THR A C 1
ATOM 1209 O O . THR A 1 163 ? 7.294 -3.866 4.335 1.00 97.19 163 THR A O 1
ATOM 1212 N N . ASP A 1 164 ? 5.412 -4.052 3.137 1.00 97.94 164 ASP A N 1
ATOM 1213 C CA . ASP A 1 164 ? 5.453 -5.517 3.066 1.00 97.94 164 ASP A CA 1
ATOM 1214 C C . ASP A 1 164 ? 6.800 -6.069 2.541 1.00 97.94 164 ASP A C 1
ATOM 1216 O O . ASP A 1 164 ? 7.203 -7.178 2.919 1.00 97.94 164 ASP A O 1
ATOM 1220 N N . ALA A 1 165 ? 7.557 -5.290 1.751 1.00 97.31 165 ALA A N 1
ATOM 1221 C CA . ALA A 1 165 ? 8.912 -5.645 1.314 1.00 97.31 165 ALA A CA 1
ATOM 1222 C C . ALA A 1 165 ? 9.851 -5.973 2.491 1.00 97.31 165 ALA A C 1
ATOM 1224 O O . ALA A 1 165 ? 10.692 -6.872 2.384 1.00 97.31 165 ALA A O 1
ATOM 1225 N N . GLY A 1 166 ? 9.670 -5.313 3.639 1.00 97.25 166 GLY A N 1
ATOM 1226 C CA . GLY A 1 166 ? 10.422 -5.552 4.869 1.00 97.25 166 GLY A CA 1
ATOM 1227 C C . GLY A 1 166 ? 10.312 -6.982 5.395 1.00 97.25 166 GLY A C 1
ATOM 1228 O O . GLY A 1 166 ? 11.298 -7.549 5.858 1.00 97.25 166 GLY A O 1
ATOM 1229 N N . SER A 1 167 ? 9.143 -7.615 5.266 1.00 97.75 167 SER A N 1
ATOM 1230 C CA . SER A 1 167 ? 8.973 -9.025 5.648 1.00 97.75 167 SER A CA 1
ATOM 1231 C C . SER A 1 167 ? 9.311 -9.998 4.523 1.00 97.75 167 SER A C 1
ATOM 1233 O O . SER A 1 167 ? 9.739 -11.119 4.801 1.00 97.75 167 SER A O 1
ATOM 1235 N N . ILE A 1 168 ? 9.124 -9.592 3.265 1.00 97.69 168 ILE A N 1
ATOM 1236 C CA . ILE A 1 168 ? 9.360 -10.465 2.110 1.00 97.69 168 ILE A CA 1
ATOM 1237 C C . ILE A 1 168 ? 10.859 -10.725 1.912 1.00 97.69 168 ILE A C 1
ATOM 1239 O O . ILE A 1 168 ? 11.247 -11.876 1.734 1.00 97.69 168 ILE A O 1
ATOM 1243 N N . HIS A 1 169 ? 11.714 -9.698 1.989 1.00 96.81 169 HIS A N 1
ATOM 1244 C CA . HIS A 1 169 ? 13.135 -9.832 1.629 1.00 96.81 169 HIS A CA 1
ATOM 1245 C C . HIS A 1 169 ? 13.963 -10.714 2.586 1.00 96.81 169 HIS A C 1
ATOM 1247 O O . HIS A 1 169 ? 15.048 -11.162 2.221 1.00 96.81 169 HIS A O 1
ATOM 1253 N N . VAL A 1 170 ? 13.462 -10.975 3.799 1.00 96.38 170 VAL A N 1
ATOM 1254 C CA . VAL A 1 170 ? 14.096 -11.855 4.805 1.00 96.38 170 VAL A CA 1
ATOM 1255 C C . VAL A 1 170 ? 13.438 -13.234 4.914 1.00 96.38 170 VAL A C 1
ATOM 1257 O O . VAL A 1 170 ? 13.788 -14.019 5.802 1.00 96.38 170 VAL A O 1
ATOM 1260 N N . ALA A 1 171 ? 12.440 -13.521 4.076 1.00 92.19 171 ALA A N 1
ATOM 1261 C CA . ALA A 1 171 ? 11.746 -14.804 4.081 1.00 92.19 171 ALA A CA 1
ATOM 1262 C C . ALA A 1 171 ? 12.661 -15.955 3.616 1.00 92.19 171 ALA A C 1
ATOM 1264 O O . ALA A 1 171 ? 13.678 -15.730 2.962 1.00 92.19 171 ALA A O 1
ATOM 1265 N N . LYS A 1 172 ? 12.311 -17.189 4.002 1.00 78.94 172 LYS A N 1
ATOM 1266 C CA . LYS A 1 172 ? 13.108 -18.406 3.771 1.00 78.94 172 LYS A CA 1
ATOM 1267 C C . LYS A 1 172 ? 12.428 -19.397 2.831 1.00 78.94 172 LYS A C 1
ATOM 1269 O O . LYS A 1 172 ? 11.180 -19.487 2.854 1.00 78.94 172 LYS A O 1
#

Foldseek 3Di:
DDDDPPDDDPVVCVVVVDDPPDDDDDDDDWDQDPPNVDIDDPCVFPVVVVVVLVVVCVVCVPPPPVDDDDGDDFPDFVVPLVRLLVCLQVVVDPDDDFDGDDDAQPDPPRDPPFDHHHPPQFEEDACEECQDHDDPVVVVVVVVVCVVVVTGYHYHYHDPDDTNCSSNVPHD

Organism: Staphylococcus gallinarum (NCBI:txid1293)

Secondary structure (DSSP, 8-state):
-----S-SSHHHHHHTT--TT---------EE-SSTT-EE-TTHHHHHHHHHHHHHHHHHTTS--SS-------S-STTTSHHHHHHHHHH--SS-----------STTTTTTS----TTS--EEEEEESS-B--HHHHHHHHHHHHHTT---EEEEETT---THHHHTT--

Radius of gyration: 19.84 Å; chains: 1; bounding box: 49×44×51 Å

InterPro domains:
  IPR008007 Peptidase M42 [PF05343] (1-171)
  IPR023367 Peptidase M42, domain 2 [G3DSA:2.40.30.40] (1-24)
  IPR051464 Peptidase M42 aminopeptidase [PTHR32481] (1-171)

pLDDT: mean 95.46, std 4.59, range [67.44, 98.69]